Protein AF-A0A519KR15-F1 (afdb_monomer_lite)

Radius of gyration: 13.92 Å; chains: 1; bounding bo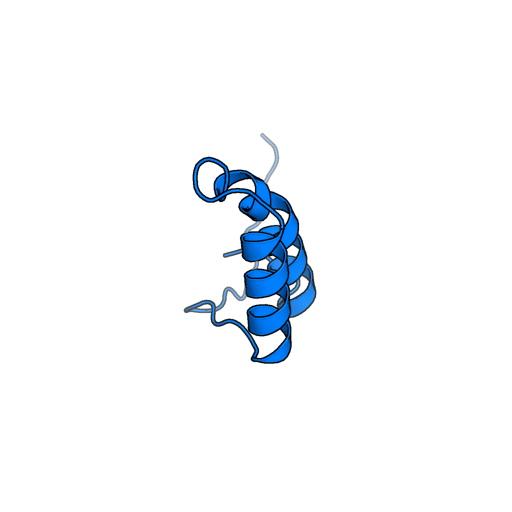x: 22×36×36 Å

Foldseek 3Di:
DPPDDDDPDDDPDDDDDPVLVVVLVVLLVVDPPVVSVVSPVVSLVSSCVVPVDDD

Secondary structure (DSSP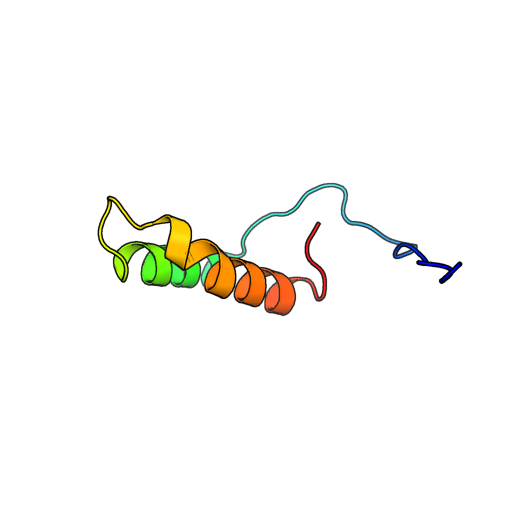, 8-state):
----PPPSS--S-----HHHHHHHHHHHHHS-GGGGGGGHHHHHHHHHHHHSS--

pLDDT: mean 85.81, std 9.03, range [54.78, 94.31]

Sequence (55 aa):
MSVRRLAKVQPASFAFSEATKAKADWWIAKYPADRRQSAVIPILWLIQKQEGWCS

Structure (mmCIF, N/CA/C/O backbone):
data_AF-A0A519KR15-F1
#
_entry.id   AF-A0A519KR15-F1
#
loop_
_atom_site.group_PDB
_atom_site.id
_atom_site.type_symbol
_atom_site.label_atom_id
_atom_site.label_alt_id
_atom_site.label_comp_id
_atom_site.label_asym_id
_atom_site.label_entity_id
_atom_site.label_seq_id
_atom_site.pdbx_PDB_ins_code
_atom_site.Cartn_x
_atom_site.Cartn_y
_atom_site.Cartn_z
_atom_site.occupancy
_atom_site.B_iso_or_equiv
_atom_site.auth_seq_id
_atom_site.auth_comp_id
_atom_site.auth_asym_id
_atom_site.auth_atom_id
_atom_site.pdbx_PDB_model_num
ATOM 1 N N . MET A 1 1 ? -5.526 26.927 -17.424 1.00 54.78 1 MET A N 1
ATOM 2 C CA . MET A 1 1 ? -5.777 25.471 -17.504 1.00 54.78 1 MET A CA 1
ATOM 3 C C . MET A 1 1 ? -4.446 24.744 -17.376 1.00 54.78 1 MET A C 1
ATOM 5 O O . MET A 1 1 ? -3.627 24.852 -18.277 1.00 54.78 1 MET A O 1
ATOM 9 N N . SER A 1 2 ? -4.174 24.098 -16.237 1.00 67.38 2 SER A N 1
ATOM 10 C CA . SER A 1 2 ? -2.940 23.316 -16.054 1.00 67.38 2 SER A CA 1
ATOM 11 C C . SER A 1 2 ? -3.002 22.078 -16.948 1.00 67.38 2 SER A C 1
ATOM 13 O O . SER A 1 2 ? -3.926 21.274 -16.820 1.00 67.38 2 SER A O 1
ATOM 15 N N . VAL A 1 3 ? -2.063 21.950 -17.889 1.00 68.69 3 VAL A N 1
ATOM 16 C CA . VAL A 1 3 ? -1.970 20.795 -18.790 1.00 68.69 3 VAL A CA 1
ATOM 17 C C . VAL A 1 3 ? -1.498 19.595 -17.969 1.00 68.69 3 VAL A C 1
ATOM 19 O O . VAL A 1 3 ? -0.299 19.349 -17.835 1.00 68.69 3 VAL A O 1
ATOM 22 N N . ARG A 1 4 ? -2.441 18.853 -17.381 1.00 73.06 4 ARG A N 1
ATOM 23 C CA . ARG A 1 4 ? -2.153 17.578 -16.715 1.00 73.06 4 ARG A CA 1
ATOM 24 C C . ARG A 1 4 ? -1.822 16.545 -17.788 1.00 73.06 4 ARG A C 1
ATOM 26 O O . ARG A 1 4 ? -2.703 16.087 -18.508 1.00 73.06 4 ARG A O 1
ATOM 33 N N . ARG A 1 5 ? -0.537 16.222 -17.928 1.00 74.44 5 ARG A N 1
ATOM 34 C CA . ARG A 1 5 ? -0.060 15.194 -18.858 1.00 74.44 5 ARG A CA 1
ATOM 35 C C . ARG A 1 5 ? -0.148 13.837 -18.169 1.00 74.44 5 ARG A C 1
ATOM 37 O O . ARG A 1 5 ? 0.474 13.643 -17.129 1.00 74.44 5 ARG A O 1
ATOM 44 N N . LEU A 1 6 ? -0.921 12.920 -18.744 1.00 73.62 6 LEU A N 1
ATOM 45 C CA . LEU A 1 6 ? -0.930 11.522 -18.321 1.00 73.62 6 LEU A CA 1
ATOM 46 C C . LEU A 1 6 ? 0.423 10.873 -18.645 1.00 73.62 6 LEU A C 1
ATOM 48 O O . LEU A 1 6 ? 1.084 11.252 -19.617 1.00 73.62 6 LEU A O 1
ATOM 52 N N . ALA A 1 7 ? 0.835 9.898 -17.833 1.00 74.69 7 ALA A N 1
ATOM 53 C CA . ALA A 1 7 ? 2.014 9.092 -18.132 1.00 74.69 7 ALA A CA 1
ATOM 54 C C . ALA A 1 7 ? 1.815 8.366 -19.475 1.00 74.69 7 ALA A C 1
ATOM 56 O O . ALA A 1 7 ? 0.750 7.803 -19.719 1.00 74.69 7 ALA A O 1
ATOM 57 N N . LYS A 1 8 ? 2.833 8.399 -20.351 1.00 76.25 8 LYS A N 1
ATOM 58 C CA . LYS A 1 8 ? 2.778 7.767 -21.687 1.00 76.25 8 LYS A CA 1
ATOM 59 C C . LYS A 1 8 ? 2.652 6.245 -21.624 1.00 76.25 8 LYS A C 1
ATOM 61 O O . LYS A 1 8 ? 2.093 5.650 -22.534 1.00 76.25 8 LYS A O 1
ATOM 66 N N . VAL A 1 9 ? 3.197 5.639 -20.575 1.00 75.25 9 VAL A N 1
ATOM 67 C CA . VAL A 1 9 ? 3.117 4.206 -20.307 1.00 75.25 9 VAL A CA 1
ATOM 68 C C . VAL A 1 9 ? 2.357 4.065 -18.997 1.00 75.25 9 VAL A C 1
ATOM 70 O O . VAL A 1 9 ? 2.878 4.440 -17.950 1.00 75.25 9 VAL A O 1
ATOM 73 N N . GLN A 1 10 ? 1.112 3.602 -19.076 1.00 73.69 10 GLN A N 1
ATOM 74 C CA . GLN A 1 10 ? 0.330 3.195 -17.912 1.00 73.69 10 GLN A CA 1
ATOM 75 C C . GLN A 1 10 ? 0.256 1.668 -17.905 1.00 73.69 10 GLN A C 1
ATOM 77 O O . GLN A 1 10 ? 0.086 1.072 -18.973 1.00 73.69 10 GLN A O 1
ATOM 82 N N . PRO A 1 11 ? 0.403 1.020 -16.747 1.00 75.19 11 PRO A N 1
ATOM 83 C CA . PRO A 1 11 ? 0.225 -0.417 -16.653 1.00 75.19 11 PRO A CA 1
ATOM 84 C C . PRO A 1 11 ? -1.241 -0.751 -16.941 1.00 75.19 11 PRO A C 1
ATOM 86 O O . PRO A 1 11 ? -2.145 -0.003 -16.578 1.00 75.19 11 PRO A O 1
ATOM 89 N N . ALA A 1 12 ? -1.486 -1.890 -17.585 1.00 80.25 12 ALA A N 1
ATOM 90 C CA . ALA A 1 12 ? -2.851 -2.343 -17.853 1.00 80.25 12 ALA A CA 1
ATOM 91 C C . ALA A 1 12 ? -3.592 -2.771 -16.571 1.00 80.25 12 ALA A C 1
ATOM 93 O O . ALA A 1 12 ? -4.820 -2.777 -16.538 1.00 80.25 12 ALA A O 1
ATOM 94 N N . SER A 1 13 ? -2.850 -3.144 -15.524 1.00 82.44 13 SER A N 1
ATOM 95 C CA . SER A 1 13 ?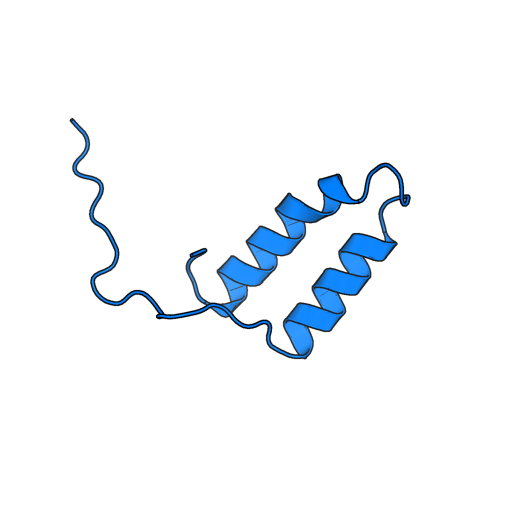 -3.386 -3.596 -14.241 1.00 82.44 13 SER A CA 1
ATOM 96 C C . SER A 1 13 ? -2.365 -3.411 -13.123 1.00 82.44 13 SER A C 1
ATOM 98 O O . SER A 1 13 ? -1.169 -3.584 -13.353 1.00 82.44 13 SER A O 1
ATOM 100 N N . PHE A 1 14 ? -2.853 -3.168 -11.911 1.00 84.56 14 PHE A N 1
ATOM 101 C CA . PHE A 1 14 ? -2.055 -3.147 -10.690 1.00 84.56 14 PHE A CA 1
ATOM 102 C C . PHE A 1 14 ? -2.067 -4.518 -9.991 1.00 84.56 14 PHE A C 1
ATOM 104 O O . PHE A 1 14 ? -3.118 -5.157 -9.891 1.00 84.56 14 PHE A O 1
ATOM 111 N N . ALA A 1 15 ? -0.922 -4.947 -9.452 1.00 88.00 15 ALA A N 1
ATOM 112 C CA . ALA A 1 15 ? -0.826 -6.121 -8.585 1.00 88.00 15 ALA A CA 1
ATOM 113 C C . ALA A 1 15 ? 0.139 -5.868 -7.419 1.00 88.00 15 ALA A C 1
ATOM 115 O O . ALA A 1 15 ? 1.254 -5.383 -7.602 1.00 88.00 15 ALA A O 1
ATOM 116 N N . PHE A 1 16 ? -0.258 -6.233 -6.199 1.00 86.44 16 PHE A N 1
ATOM 117 C CA . PHE A 1 16 ? 0.639 -6.148 -5.046 1.00 86.44 16 PHE A CA 1
ATOM 118 C C . PHE A 1 16 ? 1.791 -7.149 -5.171 1.00 86.44 16 PHE A C 1
ATOM 120 O O . PHE A 1 16 ? 1.555 -8.337 -5.394 1.00 86.44 16 PHE A O 1
ATOM 127 N N . SER A 1 17 ? 3.024 -6.699 -4.923 1.00 90.19 17 SER A N 1
ATOM 128 C CA . SER A 1 17 ? 4.116 -7.627 -4.611 1.00 90.19 17 SER A CA 1
ATOM 129 C C . SER A 1 17 ? 3.864 -8.309 -3.261 1.00 90.19 17 SER A C 1
ATOM 131 O O . SER A 1 17 ? 3.178 -7.750 -2.399 1.00 90.19 17 SER A O 1
ATOM 133 N N . GLU A 1 18 ? 4.448 -9.486 -3.031 1.00 91.19 18 GLU A N 1
ATOM 134 C CA . GLU A 1 18 ? 4.294 -10.209 -1.758 1.00 91.19 18 GLU A CA 1
ATOM 135 C C . GLU A 1 18 ? 4.711 -9.352 -0.550 1.00 91.19 18 GLU A C 1
ATOM 137 O O . GLU A 1 18 ? 4.000 -9.284 0.455 1.00 91.19 18 GLU A O 1
ATOM 142 N N . ALA A 1 19 ? 5.814 -8.610 -0.683 1.00 90.31 19 ALA A N 1
ATOM 143 C CA . ALA A 1 19 ? 6.306 -7.709 0.354 1.00 90.31 19 ALA A CA 1
ATOM 144 C C . ALA A 1 19 ? 5.355 -6.526 0.610 1.00 90.31 19 ALA A C 1
ATOM 146 O O . ALA A 1 19 ? 5.160 -6.120 1.760 1.00 90.31 19 ALA A O 1
ATOM 147 N N . THR A 1 20 ? 4.759 -5.960 -0.444 1.00 90.88 20 THR A N 1
ATOM 148 C CA . THR A 1 20 ? 3.792 -4.858 -0.320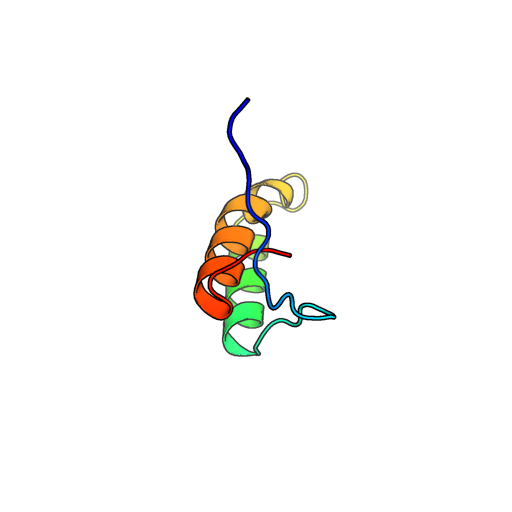 1.00 90.88 20 THR A CA 1
ATOM 149 C C . THR A 1 20 ? 2.490 -5.347 0.305 1.00 90.88 20 THR A C 1
ATOM 151 O O . THR A 1 20 ? 1.946 -4.666 1.174 1.00 90.88 20 THR A O 1
ATOM 154 N N . LYS A 1 21 ? 2.026 -6.542 -0.077 1.00 92.75 21 LYS A N 1
ATOM 155 C CA . LYS A 1 21 ? 0.807 -7.156 0.456 1.00 92.75 21 LYS A CA 1
ATOM 156 C C . LYS A 1 21 ? 0.914 -7.407 1.960 1.00 92.75 21 LYS A C 1
ATOM 158 O O . LYS A 1 21 ? 0.063 -6.938 2.706 1.00 92.75 21 LYS A O 1
ATOM 163 N N . ALA A 1 22 ? 2.014 -8.010 2.418 1.00 94.06 22 ALA A N 1
ATOM 164 C CA . ALA A 1 22 ? 2.246 -8.237 3.847 1.00 94.06 22 ALA A CA 1
ATOM 165 C C . ALA A 1 22 ? 2.241 -6.929 4.663 1.00 94.06 22 ALA A C 1
ATOM 167 O O . ALA A 1 22 ? 1.700 -6.868 5.768 1.00 94.06 22 ALA A O 1
ATOM 168 N N . LYS A 1 23 ? 2.806 -5.847 4.108 1.00 93.25 23 LYS A N 1
ATOM 169 C CA . LYS A 1 23 ? 2.777 -4.523 4.751 1.00 93.25 23 LYS A CA 1
ATOM 170 C C . LYS A 1 23 ? 1.385 -3.896 4.730 1.00 93.25 23 LYS A C 1
ATOM 172 O O . LYS A 1 23 ? 1.013 -3.249 5.706 1.00 93.25 23 LYS A O 1
ATOM 177 N N . ALA A 1 24 ? 0.629 -4.062 3.648 1.00 93.12 24 ALA A N 1
ATOM 178 C CA . ALA A 1 24 ? -0.746 -3.585 3.561 1.00 93.12 24 ALA A CA 1
ATOM 179 C C . ALA A 1 24 ? -1.632 -4.279 4.606 1.00 93.12 24 ALA A C 1
ATOM 181 O O . ALA A 1 24 ? -2.331 -3.596 5.353 1.00 93.12 24 ALA A O 1
ATOM 182 N N . ASP A 1 25 ? -1.519 -5.602 4.741 1.00 92.88 25 ASP A N 1
ATOM 183 C CA . ASP A 1 25 ? -2.254 -6.381 5.742 1.00 92.88 25 ASP A CA 1
ATOM 184 C C . ASP A 1 25 ? -1.898 -5.947 7.172 1.00 92.88 25 ASP A C 1
ATOM 186 O O . ASP A 1 25 ? -2.783 -5.781 8.015 1.00 92.88 25 ASP A O 1
ATOM 190 N N . TRP A 1 26 ? -0.619 -5.654 7.435 1.00 94.31 26 TRP A N 1
ATOM 191 C CA . TRP A 1 26 ? -0.182 -5.094 8.717 1.00 94.31 26 TRP A CA 1
ATOM 192 C C . TRP A 1 26 ? -0.830 -3.732 9.016 1.00 94.31 26 TRP A C 1
ATOM 194 O O . TRP A 1 26 ? -1.289 -3.493 10.135 1.00 94.31 26 TRP A O 1
ATOM 204 N N . TRP A 1 27 ? -0.923 -2.842 8.019 1.00 93.88 27 TRP A N 1
ATOM 205 C CA . TRP A 1 27 ? -1.611 -1.556 8.179 1.00 93.88 27 TRP A CA 1
ATOM 206 C C . TRP A 1 27 ? -3.109 -1.726 8.415 1.00 93.88 27 TRP A C 1
ATOM 208 O O . TRP A 1 27 ? -3.660 -1.015 9.251 1.00 93.88 27 TRP A O 1
ATOM 218 N N . ILE A 1 28 ? -3.761 -2.665 7.729 1.00 92.94 28 ILE A N 1
ATOM 219 C CA . ILE A 1 28 ? -5.186 -2.962 7.930 1.00 92.94 28 ILE A CA 1
ATOM 220 C C . ILE A 1 28 ? -5.427 -3.480 9.349 1.00 92.94 28 ILE A C 1
ATOM 222 O O . ILE A 1 28 ? -6.362 -3.025 10.004 1.00 92.94 28 ILE A O 1
ATOM 226 N N . ALA A 1 29 ? -4.568 -4.376 9.844 1.00 93.50 29 ALA A N 1
ATOM 227 C CA . ALA A 1 29 ? -4.667 -4.938 11.191 1.00 93.50 29 ALA A CA 1
ATOM 228 C C . ALA A 1 29 ? -4.434 -3.900 12.303 1.00 93.50 29 ALA A C 1
ATOM 230 O O . ALA A 1 29 ? -4.929 -4.066 13.416 1.00 93.50 29 ALA A O 1
ATOM 231 N N . LYS A 1 30 ? -3.701 -2.819 12.012 1.00 93.31 30 LYS A N 1
ATOM 232 C CA . LYS A 1 30 ? -3.444 -1.734 12.968 1.00 93.31 30 LYS A CA 1
ATOM 233 C C . LYS A 1 30 ? -4.703 -0.935 13.317 1.00 93.31 30 LYS A C 1
ATOM 235 O O . LYS A 1 30 ? -4.771 -0.354 14.399 1.00 93.31 30 LYS A O 1
ATOM 240 N N . TYR A 1 31 ? -5.675 -0.871 12.409 1.00 91.50 31 TYR A N 1
ATOM 241 C CA . TYR A 1 31 ? -6.916 -0.137 12.628 1.00 91.50 31 TYR A CA 1
ATOM 242 C C . TYR A 1 31 ? -8.046 -1.089 13.034 1.00 91.50 31 TYR A C 1
ATOM 244 O O . TYR A 1 31 ? -8.116 -2.217 12.539 1.00 91.50 31 TYR A O 1
ATOM 252 N N . PRO A 1 32 ? -8.961 -0.653 13.916 1.00 92.12 32 PRO A N 1
ATOM 253 C CA . PRO A 1 32 ? -10.114 -1.465 14.270 1.00 92.12 32 PRO A CA 1
ATOM 254 C C . PRO A 1 32 ? -11.016 -1.693 13.044 1.00 92.12 32 PRO A C 1
ATOM 256 O O . PRO A 1 32 ? -10.967 -0.952 12.058 1.00 92.12 32 PRO A O 1
ATOM 259 N N . ALA A 1 33 ? -11.800 -2.775 13.068 1.00 89.06 33 ALA A N 1
ATOM 260 C CA . ALA A 1 33 ? -12.505 -3.279 11.887 1.00 89.06 33 ALA A CA 1
ATOM 261 C C . ALA A 1 33 ? -13.506 -2.273 11.285 1.00 89.06 33 ALA A C 1
ATOM 263 O O . ALA A 1 33 ? -13.678 -2.226 10.067 1.00 89.06 33 ALA A O 1
ATOM 264 N N . ASP A 1 34 ? -14.104 -1.440 12.132 1.00 92.88 34 ASP A N 1
ATOM 265 C CA . ASP A 1 34 ? -14.996 -0.330 11.790 1.00 92.88 34 ASP A CA 1
ATOM 266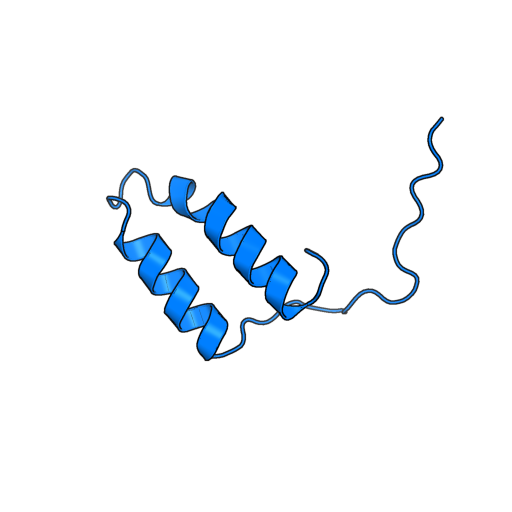 C C . ASP A 1 34 ? -14.261 0.863 11.147 1.00 92.88 34 ASP A C 1
ATOM 268 O O . ASP A 1 34 ? -14.885 1.690 10.487 1.00 92.88 34 ASP A O 1
ATOM 272 N N . ARG A 1 35 ? -12.929 0.940 11.287 1.00 91.69 35 ARG A N 1
ATOM 273 C CA . ARG A 1 35 ? -12.076 2.027 10.769 1.00 91.69 35 ARG A CA 1
ATOM 274 C C . ARG A 1 35 ? -10.956 1.556 9.845 1.00 91.69 35 ARG A C 1
ATOM 276 O O . ARG A 1 35 ? -9.964 2.259 9.659 1.00 91.69 35 ARG A O 1
ATOM 283 N N . ARG A 1 36 ? -11.128 0.413 9.176 1.00 90.19 36 ARG A N 1
ATOM 284 C CA . ARG A 1 36 ? -10.176 -0.093 8.159 1.00 90.19 36 ARG A CA 1
ATOM 285 C C . ARG A 1 36 ? -9.888 0.916 7.043 1.00 90.19 36 ARG A C 1
ATOM 287 O O . ARG A 1 36 ? -8.811 0.901 6.460 1.00 90.19 36 ARG A O 1
ATOM 294 N N . GLN A 1 37 ? -10.823 1.830 6.786 1.00 92.19 37 GLN A N 1
ATOM 295 C CA . GLN A 1 37 ? -10.686 2.931 5.829 1.00 92.19 37 GLN A CA 1
ATOM 296 C C . GLN A 1 37 ? -9.475 3.834 6.122 1.00 92.19 37 GLN A C 1
ATOM 298 O O . GLN A 1 37 ? -8.877 4.386 5.201 1.00 92.19 37 GLN A O 1
ATOM 303 N N . SER A 1 38 ? -9.050 3.949 7.384 1.00 93.44 38 SER A N 1
ATOM 304 C CA . SER A 1 38 ? -7.855 4.715 7.756 1.00 93.44 38 SER A CA 1
ATOM 305 C C . SER A 1 38 ? -6.554 4.104 7.216 1.00 93.44 38 SER A C 1
ATOM 307 O O . SER A 1 38 ? -5.562 4.819 7.083 1.00 93.44 38 SER A O 1
ATOM 309 N N . ALA A 1 39 ? -6.557 2.821 6.832 1.00 93.81 39 ALA A N 1
ATOM 310 C CA . ALA A 1 39 ? -5.418 2.167 6.191 1.00 93.81 39 ALA A CA 1
ATOM 311 C C . ALA A 1 39 ? -5.221 2.586 4.721 1.00 93.81 39 ALA A C 1
ATOM 313 O O . ALA A 1 39 ? -4.167 2.314 4.151 1.00 93.81 39 ALA A O 1
ATOM 314 N N . VAL A 1 40 ? -6.187 3.268 4.094 1.00 92.94 40 VAL A N 1
ATOM 315 C CA . VAL A 1 40 ? -6.121 3.603 2.660 1.00 92.94 40 VAL A CA 1
ATOM 316 C C . VAL A 1 40 ? -4.921 4.495 2.336 1.00 92.94 40 VAL A C 1
ATOM 318 O O . VAL A 1 40 ? -4.174 4.189 1.415 1.00 92.94 40 VAL A O 1
ATOM 321 N N . ILE A 1 41 ? -4.681 5.556 3.111 1.00 93.50 41 ILE A N 1
ATOM 322 C CA . ILE A 1 41 ? -3.545 6.470 2.886 1.00 93.50 41 ILE A CA 1
ATOM 323 C C . ILE A 1 41 ? -2.190 5.738 2.964 1.00 93.50 41 ILE A C 1
ATOM 325 O O . ILE A 1 41 ? -1.411 5.849 2.013 1.00 93.50 41 ILE A O 1
ATOM 329 N N . PRO A 1 42 ? -1.874 4.976 4.034 1.00 93.44 42 PRO A N 1
ATOM 330 C CA . PRO A 1 42 ? -0.604 4.258 4.092 1.00 93.44 42 PRO A CA 1
ATOM 331 C C . PRO A 1 42 ? -0.477 3.174 3.012 1.00 93.44 42 PRO A C 1
ATOM 333 O O . PRO A 1 42 ? 0.626 2.965 2.506 1.00 93.44 42 PRO A O 1
ATOM 336 N N . ILE A 1 43 ? -1.573 2.525 2.606 1.00 92.69 43 ILE A N 1
ATOM 337 C CA . ILE A 1 43 ? -1.550 1.551 1.503 1.00 92.69 43 ILE A CA 1
ATOM 338 C C . ILE A 1 43 ? -1.260 2.243 0.166 1.00 92.69 43 ILE A C 1
ATOM 340 O O . ILE A 1 43 ? -0.394 1.780 -0.571 1.00 92.69 43 ILE A O 1
ATOM 344 N N . LEU A 1 44 ? -1.903 3.375 -0.133 1.00 92.25 44 LEU A N 1
ATOM 345 C CA . LEU A 1 44 ? -1.633 4.146 -1.353 1.00 92.25 44 LEU A CA 1
ATOM 346 C C . LEU A 1 44 ? -0.172 4.599 -1.433 1.00 92.25 44 LEU A C 1
ATOM 348 O O . LEU A 1 44 ? 0.437 4.546 -2.497 1.00 92.25 44 LEU A O 1
ATOM 352 N N . TRP A 1 45 ? 0.426 4.977 -0.304 1.00 91.75 45 TRP A N 1
ATOM 353 C CA . TRP A 1 45 ? 1.850 5.307 -0.255 1.00 91.75 45 TRP A CA 1
ATOM 354 C C . TRP A 1 45 ? 2.756 4.097 -0.531 1.00 91.75 45 TRP A C 1
ATOM 356 O O . TRP A 1 45 ? 3.780 4.227 -1.204 1.00 91.75 45 TRP A O 1
ATOM 366 N N . LEU A 1 46 ? 2.389 2.908 -0.041 1.00 92.06 46 LEU A N 1
ATOM 367 C CA . LEU A 1 46 ? 3.111 1.672 -0.350 1.00 92.06 46 LEU A CA 1
ATOM 368 C C . LEU A 1 46 ? 3.028 1.321 -1.842 1.00 92.06 46 LEU A C 1
ATOM 370 O O . LEU A 1 46 ? 4.040 0.939 -2.427 1.00 92.06 46 LEU A O 1
ATOM 374 N N . ILE A 1 47 ? 1.856 1.501 -2.455 1.00 90.12 47 ILE A N 1
ATOM 375 C CA . ILE A 1 47 ? 1.639 1.310 -3.897 1.00 90.12 47 ILE A CA 1
ATOM 376 C C . ILE A 1 47 ? 2.508 2.283 -4.696 1.00 90.12 47 ILE A C 1
ATOM 378 O O . ILE A 1 47 ? 3.259 1.865 -5.576 1.00 90.12 47 ILE A O 1
ATOM 382 N N . GLN A 1 48 ? 2.506 3.561 -4.312 1.00 88.94 48 GLN A N 1
ATOM 383 C CA . GLN A 1 48 ? 3.338 4.573 -4.954 1.00 88.94 48 GLN A CA 1
ATOM 384 C C . GLN A 1 48 ? 4.835 4.257 -4.832 1.00 88.94 48 GLN A C 1
ATOM 386 O O . GLN A 1 48 ? 5.599 4.542 -5.747 1.00 88.94 48 GLN A O 1
ATOM 391 N N . LYS A 1 49 ? 5.279 3.646 -3.728 1.00 88.25 49 LYS A N 1
ATOM 392 C CA . LYS A 1 49 ? 6.667 3.178 -3.593 1.00 88.25 49 LYS A CA 1
ATOM 393 C C . LYS A 1 49 ? 6.995 1.975 -4.470 1.00 88.25 49 LYS A C 1
ATOM 395 O O . LYS A 1 49 ? 8.153 1.827 -4.847 1.00 88.25 49 LYS A O 1
ATOM 400 N N . GLN A 1 50 ? 6.017 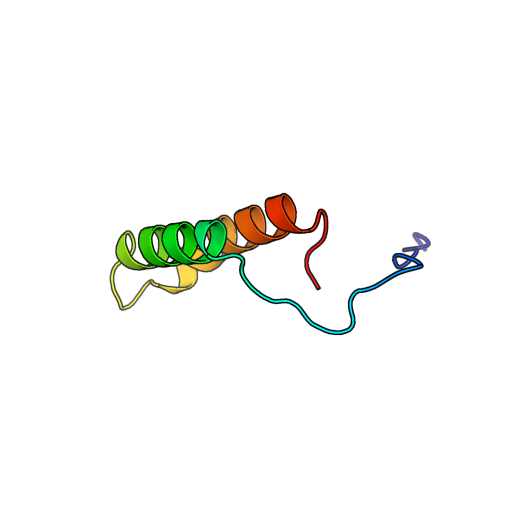1.115 -4.741 1.00 84.56 50 GLN A N 1
ATOM 401 C CA . GLN A 1 50 ? 6.202 -0.063 -5.580 1.00 84.56 50 GLN A CA 1
ATOM 402 C C . GLN A 1 50 ? 6.305 0.320 -7.058 1.00 84.56 50 GLN A C 1
ATOM 404 O O . GLN A 1 50 ? 7.237 -0.111 -7.729 1.00 84.56 50 GLN A O 1
ATOM 409 N N . GLU A 1 51 ? 5.359 1.113 -7.561 1.00 83.06 51 GLU A N 1
ATOM 410 C CA . GLU A 1 51 ? 5.240 1.378 -9.004 1.00 83.06 51 GLU A CA 1
ATOM 411 C C . GLU A 1 51 ? 5.669 2.792 -9.407 1.00 83.06 51 GLU A C 1
ATOM 413 O O . GLU A 1 51 ? 5.853 3.078 -10.585 1.00 83.06 51 GLU A O 1
ATOM 418 N N . GLY A 1 52 ? 5.847 3.703 -8.450 1.00 79.50 52 GLY A N 1
ATOM 419 C CA . GLY A 1 52 ? 6.123 5.115 -8.726 1.00 79.50 52 GLY A CA 1
ATOM 420 C C . GLY A 1 52 ? 4.879 5.931 -9.101 1.00 79.50 52 GLY A C 1
ATOM 421 O O . GLY A 1 52 ? 4.936 7.162 -9.102 1.00 79.50 52 GLY A O 1
ATOM 422 N N . TRP A 1 53 ? 3.742 5.279 -9.357 1.00 76.88 53 TRP A N 1
ATOM 423 C CA . TRP A 1 53 ? 2.434 5.892 -9.593 1.00 76.88 53 TRP A CA 1
ATOM 424 C C . TRP A 1 53 ? 1.329 5.090 -8.885 1.00 76.88 53 TRP A C 1
ATOM 426 O O . TRP A 1 53 ? 1.541 3.954 -8.471 1.00 76.88 53 TRP A O 1
ATOM 436 N N . CYS A 1 54 ? 0.138 5.678 -8.767 1.00 75.12 54 CYS A N 1
ATOM 437 C CA . CYS A 1 54 ? -1.082 4.962 -8.387 1.00 75.12 54 CYS A CA 1
ATOM 438 C C . CYS A 1 54 ? -2.046 5.007 -9.580 1.00 75.12 54 CYS A C 1
ATOM 440 O O . CYS A 1 54 ? -2.359 6.105 -10.048 1.00 75.12 54 CYS A O 1
ATOM 442 N N . SER A 1 55 ? -2.448 3.838 -10.085 1.00 72.25 55 SER A N 1
ATOM 443 C CA . SER A 1 55 ? -3.404 3.653 -11.191 1.00 72.25 55 SER A CA 1
ATOM 444 C C . SER A 1 55 ? -4.785 3.277 -10.680 1.00 72.25 55 SER A C 1
ATOM 446 O O . SER A 1 55 ? -4.819 2.459 -9.732 1.00 72.25 55 SER A O 1
#